Protein AF-A0A6P2AXK0-F1 (afdb_monomer)

Mean predicted aligned error: 10.46 Å

Nearest PDB structures (foldseek):
  7f7p-assembly1_A  TM=7.152E-01  e=6.253E+00  Haemophilus parainfluenzae
  7xvq-assembly1_B  TM=5.525E-01  e=5.458E+00  Haemophilus parainfluenzae
  6ahf-assembly1_E  TM=4.959E-01  e=7.165E+00  Saccharomyces cerevisiae S288C

Sequence (70 aa):
MKDAAIAPSKSTQRPYLILLTLLAMGCFGLFSTLEVNGWLKVYGLILSLQGGFALVYFAMKGQRDRQRRR

Structure (mmCIF, N/CA/C/O backbone):
data_AF-A0A6P2AXK0-F1
#
_entry.id   AF-A0A6P2AXK0-F1
#
loop_
_atom_site.group_PDB
_atom_site.id
_atom_site.type_symbol
_atom_site.label_atom_id
_atom_site.label_alt_id
_atom_site.label_comp_id
_atom_site.label_asym_id
_atom_site.label_entity_id
_atom_site.label_seq_id
_atom_site.pdbx_PDB_ins_code
_atom_site.Cartn_x
_atom_site.Cartn_y
_atom_site.Cartn_z
_atom_site.occupancy
_atom_site.B_iso_or_equiv
_atom_site.auth_seq_id
_atom_site.auth_comp_id
_atom_site.auth_asym_id
_atom_site.auth_atom_id
_atom_site.pdbx_PDB_model_num
ATOM 1 N N . MET A 1 1 ? -35.887 -12.511 18.514 1.00 42.00 1 MET A N 1
ATOM 2 C CA . MET A 1 1 ? -34.920 -11.473 18.929 1.00 42.00 1 MET A CA 1
ATOM 3 C C . MET A 1 1 ? -33.970 -11.283 17.761 1.00 42.00 1 MET A C 1
ATOM 5 O O . MET A 1 1 ? -33.164 -12.161 17.511 1.00 42.00 1 MET A O 1
ATOM 9 N N . LYS A 1 2 ? -34.223 -10.262 16.933 1.00 44.12 2 LYS A N 1
ATOM 10 C CA . LYS A 1 2 ? -33.536 -10.041 15.654 1.00 44.12 2 LYS A CA 1
ATOM 11 C C . LYS A 1 2 ? -32.182 -9.404 15.924 1.00 44.12 2 LYS A C 1
ATOM 13 O O . LYS A 1 2 ? -32.127 -8.373 16.590 1.00 44.12 2 LYS A O 1
ATOM 18 N N . ASP A 1 3 ? -31.139 -10.034 15.407 1.00 43.06 3 ASP A N 1
ATOM 19 C CA . ASP A 1 3 ? -29.767 -9.559 15.397 1.00 43.06 3 ASP A CA 1
ATOM 20 C C . ASP A 1 3 ? -29.713 -8.086 15.005 1.00 43.06 3 ASP A C 1
ATOM 22 O O . ASP A 1 3 ? -29.931 -7.705 13.852 1.00 43.06 3 ASP A O 1
ATOM 26 N N . ALA A 1 4 ? -29.427 -7.245 15.997 1.00 46.28 4 ALA A N 1
ATOM 27 C CA . ALA A 1 4 ? -28.975 -5.892 15.770 1.00 46.28 4 ALA A CA 1
ATOM 28 C C . ALA A 1 4 ? -27.626 -6.010 15.056 1.00 46.28 4 ALA A C 1
ATOM 30 O O . ALA A 1 4 ? -26.570 -6.126 15.679 1.00 46.28 4 ALA A O 1
ATOM 31 N N . ALA A 1 5 ? -27.680 -6.056 13.726 1.00 50.03 5 ALA A N 1
ATOM 32 C CA . ALA A 1 5 ? -26.541 -5.858 12.863 1.00 50.03 5 ALA A CA 1
ATOM 33 C C . ALA A 1 5 ? -25.942 -4.505 13.245 1.00 50.03 5 ALA A C 1
ATOM 35 O O . ALA A 1 5 ? -26.448 -3.450 12.862 1.00 50.03 5 ALA A O 1
ATOM 36 N N . ILE A 1 6 ? -24.889 -4.548 14.063 1.00 53.56 6 ILE A N 1
ATOM 37 C CA . ILE A 1 6 ? -24.031 -3.416 14.390 1.00 53.56 6 ILE A CA 1
ATOM 38 C C . ILE A 1 6 ? -23.350 -3.041 13.074 1.00 53.56 6 ILE A C 1
ATOM 40 O O . ILE A 1 6 ? -22.240 -3.478 12.754 1.00 53.56 6 ILE A O 1
ATOM 44 N N . ALA A 1 7 ? -24.084 -2.288 12.256 1.00 50.22 7 ALA A N 1
ATOM 45 C CA . ALA A 1 7 ? -23.545 -1.567 11.133 1.00 50.22 7 ALA A CA 1
ATOM 46 C C . ALA A 1 7 ? -22.396 -0.737 11.711 1.00 50.22 7 ALA A C 1
ATOM 48 O O . ALA A 1 7 ? -22.623 0.018 12.664 1.00 50.22 7 ALA A O 1
ATOM 49 N N . PRO A 1 8 ? -21.152 -0.910 11.231 1.00 50.00 8 PRO A N 1
ATOM 50 C CA . PRO A 1 8 ? -20.074 -0.047 11.672 1.00 50.00 8 PRO A CA 1
ATOM 51 C C . PRO A 1 8 ? -20.530 1.380 11.377 1.00 50.00 8 PRO A C 1
ATOM 53 O O . PRO A 1 8 ? -20.848 1.703 10.232 1.00 50.00 8 PRO A O 1
ATOM 56 N N . SER A 1 9 ? -20.652 2.189 12.432 1.00 47.75 9 SER A N 1
ATOM 57 C CA . SER A 1 9 ? -20.966 3.612 12.343 1.00 47.75 9 SER A CA 1
ATOM 58 C C . SER A 1 9 ? -20.233 4.200 11.136 1.00 47.75 9 SER A C 1
ATOM 60 O O . SER A 1 9 ? -19.009 4.074 11.028 1.00 47.75 9 SER A O 1
ATOM 62 N N . LYS A 1 10 ? -20.974 4.829 10.213 1.00 53.53 10 LYS A N 1
ATOM 63 C CA . LYS A 1 10 ? -20.425 5.447 8.993 1.00 53.53 10 LYS A CA 1
ATOM 64 C C . LYS A 1 10 ? -19.262 6.410 9.290 1.00 53.53 10 LYS A C 1
ATOM 66 O O . LYS A 1 10 ? -18.482 6.701 8.386 1.00 53.53 10 LYS A O 1
ATOM 71 N N . SER A 1 11 ? -19.122 6.898 10.531 1.00 53.19 11 SER A N 1
ATOM 72 C CA . SER A 1 11 ? -18.013 7.769 10.936 1.00 53.19 11 SER A CA 1
ATOM 73 C C . SER A 1 11 ? -16.680 7.028 11.084 1.00 53.19 11 SER A C 1
ATOM 75 O O . SER A 1 11 ? -15.645 7.586 10.732 1.00 53.19 11 SER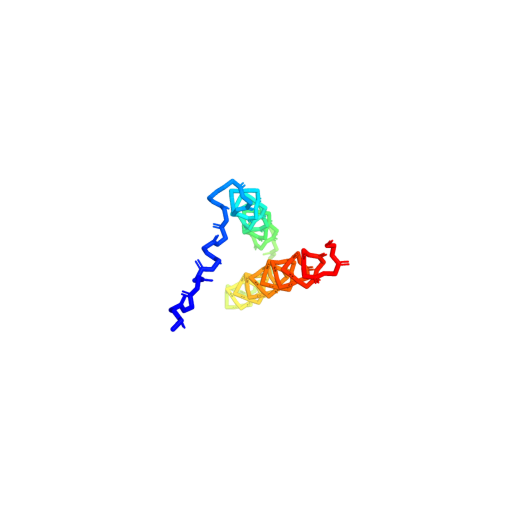 A O 1
ATOM 77 N N . THR A 1 12 ? -16.687 5.765 11.522 1.00 56.28 12 THR A N 1
ATOM 78 C CA . THR A 1 12 ? -15.465 4.992 11.785 1.00 56.28 12 THR A CA 1
ATOM 79 C C . THR A 1 12 ? -14.816 4.488 10.499 1.00 56.28 12 THR A C 1
ATOM 81 O O . THR A 1 12 ? -13.605 4.342 10.465 1.00 56.28 12 THR A O 1
ATOM 84 N N . GLN A 1 13 ? -15.568 4.275 9.413 1.00 63.06 13 GLN A N 1
ATOM 85 C CA . GLN A 1 13 ? -15.009 3.768 8.147 1.00 63.06 13 GLN A CA 1
ATOM 86 C C . GLN A 1 13 ? -14.255 4.821 7.324 1.00 63.06 13 GLN A C 1
ATOM 88 O O . GLN A 1 13 ? -13.315 4.483 6.607 1.00 63.06 13 GLN A O 1
ATOM 93 N N . ARG A 1 14 ? -14.635 6.098 7.444 1.00 66.56 14 ARG A N 1
ATOM 94 C CA . ARG A 1 14 ? -14.006 7.214 6.719 1.00 66.56 14 ARG A CA 1
ATOM 95 C C . ARG A 1 14 ? -12.490 7.316 6.930 1.00 66.56 14 ARG A C 1
ATOM 97 O O . ARG A 1 14 ? -11.788 7.359 5.923 1.00 66.56 14 ARG A O 1
ATOM 104 N N . PRO A 1 15 ? -11.955 7.315 8.169 1.00 75.00 15 PRO A N 1
ATOM 105 C CA . PRO A 1 15 ? -10.512 7.412 8.368 1.00 75.00 15 PRO A CA 1
ATOM 106 C C . PRO A 1 15 ? -9.764 6.214 7.781 1.00 75.00 15 PRO A C 1
ATOM 108 O O . PRO A 1 15 ? -8.705 6.405 7.198 1.00 75.00 15 PRO A O 1
ATOM 111 N N . TYR A 1 16 ? -10.320 5.000 7.854 1.00 75.69 16 TYR A N 1
ATOM 112 C CA . TYR A 1 16 ? -9.674 3.815 7.279 1.00 75.69 16 TYR A CA 1
ATOM 113 C C . TYR A 1 16 ? -9.637 3.842 5.752 1.00 75.69 16 TYR A C 1
ATOM 115 O O . TYR A 1 16 ? -8.628 3.454 5.174 1.00 75.69 16 TYR A O 1
ATOM 123 N N . LEU A 1 17 ? -10.701 4.323 5.100 1.00 78.12 17 LEU A N 1
ATOM 124 C CA . LEU A 1 17 ? -10.703 4.517 3.649 1.00 78.12 17 LEU A CA 1
ATOM 125 C C . LEU A 1 17 ? -9.668 5.564 3.235 1.00 78.12 17 LEU A C 1
ATOM 127 O O . LEU A 1 17 ? -8.913 5.322 2.305 1.00 78.12 17 LEU A O 1
ATOM 131 N N . ILE A 1 18 ? -9.576 6.683 3.960 1.00 81.62 18 ILE A N 1
ATOM 132 C CA . ILE A 1 18 ? -8.553 7.710 3.711 1.00 81.62 18 ILE A CA 1
ATOM 133 C C . ILE A 1 18 ? -7.145 7.127 3.885 1.00 81.62 18 ILE A C 1
ATOM 135 O O . ILE A 1 18 ? -6.285 7.356 3.037 1.00 81.62 18 ILE A O 1
ATOM 139 N N . LEU A 1 19 ? -6.914 6.339 4.941 1.00 82.12 19 LEU A N 1
ATOM 140 C CA . LEU A 1 19 ? -5.621 5.703 5.202 1.00 82.12 19 LEU A CA 1
ATOM 141 C C . LEU A 1 19 ? -5.244 4.703 4.101 1.00 82.12 19 LEU A C 1
ATOM 143 O O . LEU A 1 19 ? -4.097 4.669 3.666 1.00 82.12 19 LEU A O 1
ATOM 147 N N . LEU A 1 20 ? -6.212 3.909 3.636 1.00 83.38 20 LEU A N 1
ATOM 148 C CA . LEU A 1 20 ? -6.021 2.951 2.551 1.00 83.38 20 LEU A CA 1
ATOM 149 C C . LEU A 1 20 ? -5.705 3.664 1.231 1.00 83.38 20 LEU A C 1
ATOM 151 O O . LEU A 1 20 ? -4.807 3.240 0.509 1.00 83.38 20 LEU A O 1
ATOM 155 N N . THR A 1 21 ? -6.396 4.767 0.935 1.00 81.44 21 THR A N 1
ATOM 156 C CA . THR A 1 21 ? -6.119 5.586 -0.250 1.00 81.44 21 THR A CA 1
ATOM 157 C C . THR A 1 21 ? -4.727 6.213 -0.176 1.00 81.44 21 THR A C 1
ATOM 159 O O . THR A 1 21 ? -3.990 6.151 -1.156 1.00 81.44 21 THR A O 1
ATOM 162 N N . LEU A 1 22 ? -4.322 6.750 0.984 1.00 84.81 22 LEU A N 1
ATOM 163 C CA . LEU A 1 22 ? -2.960 7.261 1.191 1.00 84.81 22 LEU A CA 1
ATOM 164 C C . LEU A 1 22 ? -1.909 6.164 0.999 1.00 84.81 22 LEU A C 1
ATOM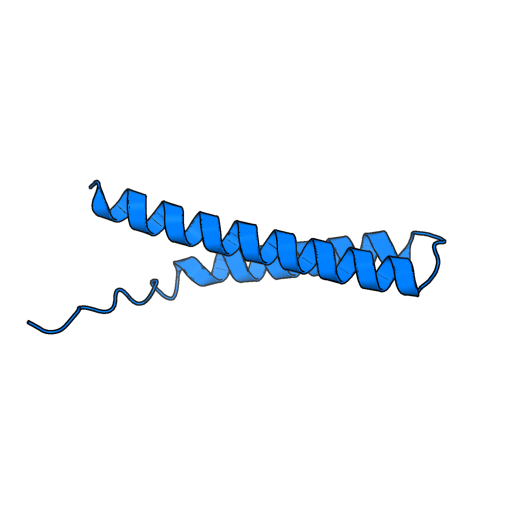 166 O O . LEU A 1 22 ? -0.896 6.395 0.345 1.00 84.81 22 LEU A O 1
ATOM 170 N N . LEU A 1 23 ? -2.158 4.968 1.540 1.00 85.81 23 LEU A N 1
ATOM 171 C CA . LEU A 1 23 ? -1.268 3.819 1.388 1.00 85.81 23 LEU A CA 1
ATOM 172 C C . LEU A 1 23 ? -1.132 3.415 -0.083 1.00 85.81 23 LEU A C 1
ATOM 174 O O . LEU A 1 23 ? -0.018 3.193 -0.552 1.00 85.81 23 LEU A O 1
ATOM 178 N N . ALA A 1 24 ? -2.246 3.340 -0.813 1.00 82.94 24 ALA A N 1
ATOM 179 C CA . ALA A 1 24 ? -2.252 3.003 -2.231 1.00 82.94 24 ALA A CA 1
ATOM 180 C C . ALA A 1 24 ? -1.489 4.049 -3.055 1.00 82.94 24 ALA A C 1
ATOM 182 O O . ALA A 1 24 ? -0.668 3.688 -3.893 1.00 82.94 24 ALA A O 1
ATOM 183 N N . MET A 1 25 ? -1.703 5.336 -2.771 1.00 84.19 25 MET A N 1
ATOM 184 C CA . MET A 1 25 ? -1.034 6.441 -3.458 1.00 84.19 25 MET A CA 1
ATOM 185 C C . MET A 1 25 ? 0.470 6.477 -3.147 1.00 84.1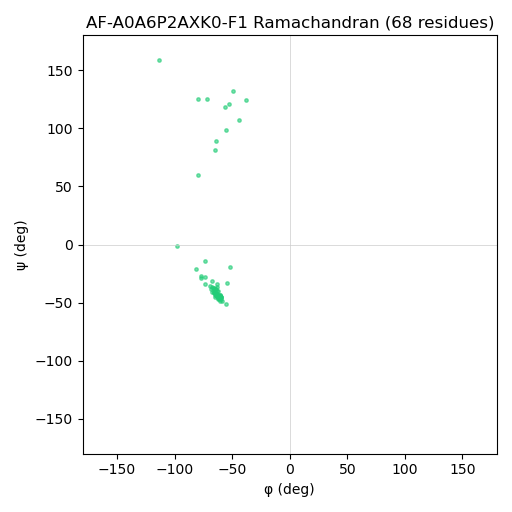9 25 MET A C 1
ATOM 187 O O . MET A 1 25 ? 1.285 6.645 -4.053 1.00 84.19 25 MET A O 1
ATOM 191 N N . GLY A 1 26 ? 0.848 6.227 -1.889 1.00 83.69 26 GLY A N 1
ATOM 192 C CA . GLY A 1 26 ? 2.242 6.097 -1.466 1.00 83.69 26 GLY A CA 1
ATOM 193 C C . GLY A 1 26 ? 2.936 4.892 -2.099 1.00 83.69 26 GLY A C 1
ATOM 194 O O . GLY A 1 26 ? 4.033 5.033 -2.632 1.00 83.69 26 GLY A O 1
ATOM 195 N N . CYS A 1 27 ? 2.281 3.726 -2.124 1.00 82.50 27 CYS A N 1
ATOM 196 C CA . CYS A 1 27 ? 2.808 2.538 -2.798 1.00 82.50 27 CYS A CA 1
ATOM 197 C C . CYS A 1 27 ? 2.955 2.768 -4.300 1.00 82.50 27 CYS A C 1
ATOM 199 O O . CYS A 1 27 ? 3.985 2.415 -4.863 1.00 82.50 27 CYS A O 1
ATOM 201 N N . PHE A 1 28 ? 1.970 3.390 -4.950 1.00 82.69 28 PHE A N 1
ATOM 202 C CA . PHE A 1 28 ? 2.051 3.703 -6.373 1.00 82.69 28 PHE A CA 1
ATOM 203 C C . PHE A 1 28 ? 3.232 4.630 -6.680 1.00 82.69 28 PHE A C 1
ATOM 205 O O . PHE A 1 28 ? 3.994 4.351 -7.601 1.00 82.69 28 PHE A O 1
ATOM 212 N N . GLY A 1 29 ? 3.447 5.671 -5.868 1.00 81.94 29 GLY A N 1
ATOM 213 C CA . GLY A 1 29 ? 4.617 6.544 -5.986 1.00 81.94 29 GLY A CA 1
ATOM 214 C C . GLY A 1 29 ? 5.939 5.786 -5.825 1.00 81.94 29 GLY A C 1
ATOM 215 O O . GLY A 1 29 ? 6.833 5.937 -6.653 1.00 81.94 29 GLY A O 1
ATOM 216 N N . LEU A 1 30 ? 6.031 4.912 -4.818 1.00 81.44 30 LEU A N 1
ATOM 217 C CA . LEU A 1 30 ? 7.230 4.116 -4.532 1.00 81.44 30 LEU A CA 1
ATOM 218 C C . LEU A 1 30 ? 7.536 3.098 -5.644 1.00 81.44 30 LEU A C 1
ATOM 220 O O . LEU A 1 30 ? 8.681 2.927 -6.047 1.00 81.44 30 LEU A O 1
ATOM 224 N N . PH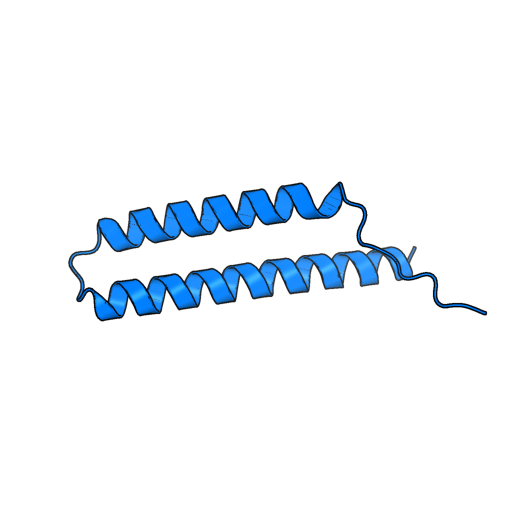E A 1 31 ? 6.511 2.438 -6.187 1.00 79.50 31 PHE A N 1
ATOM 225 C CA . PHE A 1 31 ? 6.670 1.520 -7.316 1.00 79.50 31 PHE A CA 1
ATOM 226 C C . PHE A 1 31 ? 6.919 2.253 -8.636 1.00 79.50 31 PHE A C 1
ATOM 228 O O . PHE A 1 31 ? 7.590 1.712 -9.517 1.00 79.50 31 PHE A O 1
ATOM 235 N N . SER A 1 32 ? 6.426 3.482 -8.792 1.00 78.19 32 SER A N 1
ATOM 236 C CA . SER A 1 32 ? 6.700 4.298 -9.974 1.00 78.19 32 SER A CA 1
ATOM 237 C C . SER A 1 32 ? 8.177 4.683 -10.063 1.00 78.19 32 SER A C 1
ATOM 239 O O . SER A 1 32 ? 8.722 4.667 -11.164 1.00 78.19 32 SER A O 1
ATOM 241 N N . THR A 1 33 ? 8.831 4.971 -8.935 1.00 79.81 33 THR A N 1
ATOM 242 C CA . THR A 1 33 ? 10.250 5.368 -8.887 1.00 79.81 33 THR A CA 1
ATOM 243 C C . THR A 1 33 ? 11.229 4.198 -8.940 1.00 79.81 33 THR A C 1
ATOM 245 O O . THR A 1 33 ? 12.381 4.392 -9.314 1.00 79.81 33 THR A O 1
ATOM 248 N N . LEU A 1 34 ? 10.801 2.981 -8.601 1.00 79.19 34 LEU A N 1
ATOM 249 C CA . LEU A 1 34 ? 11.651 1.793 -8.690 1.00 79.19 34 LEU A CA 1
ATOM 250 C C . LEU A 1 34 ? 11.881 1.384 -10.155 1.00 79.19 34 LEU A C 1
ATOM 252 O O . LEU A 1 34 ? 10.928 1.111 -10.879 1.00 79.19 34 LEU A O 1
ATOM 256 N N . GLU A 1 35 ? 13.129 1.246 -10.599 1.00 80.94 35 GLU A N 1
ATOM 257 C CA . GLU A 1 35 ? 13.478 0.670 -11.911 1.00 80.94 35 GLU A CA 1
ATOM 258 C C . GLU A 1 35 ? 13.428 -0.868 -11.876 1.00 80.94 35 GLU A C 1
ATOM 260 O O . GLU A 1 35 ? 14.412 -1.569 -12.085 1.00 80.94 35 GLU A O 1
ATOM 265 N N . VAL A 1 36 ? 12.257 -1.416 -11.552 1.00 75.56 36 VAL A N 1
ATOM 266 C CA . VAL A 1 36 ? 12.012 -2.865 -11.509 1.00 75.56 36 VAL A CA 1
ATOM 267 C C . VAL A 1 36 ? 11.018 -3.287 -12.584 1.00 75.56 36 VAL A C 1
ATOM 269 O O . VAL A 1 36 ? 10.222 -2.480 -13.068 1.00 75.56 36 VAL A O 1
ATOM 272 N N . ASN A 1 37 ? 11.047 -4.573 -12.944 1.00 83.81 37 ASN A N 1
ATOM 273 C CA . ASN A 1 37 ? 10.137 -5.165 -13.924 1.00 83.81 37 ASN A CA 1
ATOM 274 C C . ASN A 1 37 ? 8.675 -4.790 -13.605 1.00 83.81 37 ASN A C 1
ATOM 276 O O . ASN A 1 37 ? 8.234 -4.915 -12.459 1.00 83.81 37 ASN A O 1
ATOM 280 N N . GLY A 1 38 ? 7.918 -4.342 -14.613 1.00 79.38 38 GLY A N 1
ATOM 281 C CA . GLY A 1 38 ? 6.532 -3.892 -14.451 1.00 79.38 38 GLY A CA 1
ATOM 282 C C . GLY A 1 38 ? 5.632 -4.933 -13.779 1.00 79.38 38 GLY A C 1
ATOM 283 O O . GLY A 1 38 ? 4.790 -4.579 -12.958 1.00 79.38 38 GLY A O 1
ATOM 284 N N . TRP A 1 39 ? 5.878 -6.222 -14.020 1.00 81.38 39 TRP A N 1
ATOM 285 C CA . TRP A 1 39 ? 5.170 -7.310 -13.339 1.00 81.38 39 TRP A CA 1
ATOM 286 C C . TRP A 1 39 ? 5.437 -7.347 -11.834 1.00 81.38 39 TRP A C 1
ATOM 288 O O . TRP A 1 39 ? 4.514 -7.570 -11.053 1.00 81.38 39 TRP A O 1
ATOM 298 N N . LEU A 1 40 ? 6.674 -7.072 -11.417 1.00 82.44 40 LEU A N 1
ATOM 299 C CA . LEU A 1 40 ? 7.053 -7.004 -10.007 1.00 82.44 40 LEU A CA 1
ATOM 300 C C . LEU A 1 40 ? 6.422 -5.782 -9.326 1.00 82.44 40 LEU A C 1
ATOM 302 O O . LEU A 1 40 ? 5.982 -5.881 -8.182 1.00 82.44 40 LEU A O 1
ATOM 306 N N . LYS A 1 41 ? 6.302 -4.656 -10.049 1.00 82.00 41 LYS A N 1
ATOM 307 C CA . LYS A 1 41 ? 5.581 -3.465 -9.568 1.00 82.00 41 LYS A CA 1
ATOM 308 C C . LYS A 1 41 ? 4.114 -3.769 -9.298 1.00 82.00 41 LYS A C 1
ATOM 310 O O . LYS A 1 41 ? 3.606 -3.439 -8.232 1.00 82.00 41 LYS A O 1
ATOM 315 N N . VAL A 1 42 ? 3.443 -4.419 -10.250 1.00 83.62 42 VAL A N 1
ATOM 316 C CA . VAL A 1 42 ? 2.028 -4.793 -10.117 1.00 83.62 42 VAL A CA 1
ATOM 317 C C . VAL A 1 42 ? 1.840 -5.784 -8.969 1.00 83.62 42 VAL A C 1
ATOM 319 O O . VAL A 1 42 ? 0.956 -5.588 -8.137 1.00 83.62 42 VAL A O 1
ATOM 322 N N . TYR A 1 43 ? 2.706 -6.796 -8.864 1.00 84.56 43 TYR A N 1
ATOM 323 C CA . TYR A 1 43 ? 2.671 -7.756 -7.758 1.00 84.56 43 TYR A CA 1
ATOM 324 C C . TYR A 1 43 ? 2.829 -7.080 -6.397 1.00 84.56 43 TYR A C 1
ATOM 326 O O . TYR A 1 43 ? 2.037 -7.324 -5.488 1.00 84.56 43 TYR A O 1
ATOM 334 N N . GLY A 1 44 ? 3.826 -6.204 -6.264 1.00 84.81 44 GLY A N 1
ATOM 335 C CA . GLY A 1 44 ? 4.077 -5.475 -5.029 1.00 84.81 44 GLY A CA 1
ATOM 336 C C . GLY A 1 44 ? 2.940 -4.518 -4.663 1.00 84.81 44 GLY A C 1
ATOM 337 O O . GLY A 1 44 ? 2.555 -4.445 -3.498 1.00 84.81 44 GLY A O 1
ATOM 338 N N . LEU A 1 45 ? 2.333 -3.853 -5.650 1.00 83.94 45 LEU A N 1
ATOM 339 C CA . LEU A 1 45 ? 1.168 -2.993 -5.440 1.00 83.94 45 LEU A CA 1
ATOM 340 C C . LEU A 1 45 ? -0.032 -3.791 -4.902 1.00 83.94 45 LEU A C 1
ATOM 342 O O . LEU A 1 45 ? -0.668 -3.369 -3.936 1.00 83.94 45 LEU A O 1
ATOM 346 N N . ILE A 1 46 ? -0.321 -4.954 -5.496 1.00 86.69 46 ILE A N 1
ATOM 347 C CA . ILE A 1 46 ? -1.417 -5.836 -5.067 1.00 86.69 46 ILE A CA 1
ATOM 348 C C . ILE A 1 46 ? -1.172 -6.346 -3.642 1.00 86.69 46 ILE A C 1
ATOM 350 O O . ILE A 1 46 ? -2.085 -6.306 -2.816 1.00 86.69 46 ILE A O 1
ATOM 354 N N . LEU A 1 47 ? 0.056 -6.773 -3.335 1.00 87.19 47 LEU A N 1
ATOM 355 C CA . LEU A 1 47 ? 0.458 -7.219 -1.996 1.00 87.19 47 LEU A CA 1
ATOM 356 C C . LEU A 1 47 ? 0.284 -6.116 -0.948 1.00 87.19 47 LEU A C 1
ATOM 358 O O . LEU A 1 47 ? -0.313 -6.356 0.103 1.00 87.19 47 LEU A O 1
ATOM 362 N N . SER A 1 48 ? 0.734 -4.896 -1.244 1.00 85.81 48 SER A N 1
ATOM 363 C CA . SER A 1 48 ? 0.550 -3.751 -0.349 1.00 85.81 48 SER A CA 1
ATOM 364 C C . SER A 1 48 ? -0.924 -3.415 -0.126 1.00 85.81 48 SER A C 1
ATOM 366 O O . SER A 1 48 ? -1.324 -3.132 1.005 1.00 85.81 48 SER A O 1
ATOM 368 N N . LEU A 1 49 ? -1.757 -3.487 -1.170 1.00 85.44 49 LEU A N 1
ATOM 369 C CA . LEU A 1 49 ? -3.201 -3.280 -1.041 1.00 85.44 49 LEU A CA 1
ATOM 370 C C . LEU A 1 49 ? -3.863 -4.361 -0.183 1.00 85.44 49 LEU A C 1
ATOM 372 O O . LEU A 1 49 ? -4.684 -4.031 0.674 1.00 85.44 49 LEU A O 1
ATOM 376 N N . GLN A 1 50 ? -3.496 -5.631 -0.373 1.00 88.12 50 GLN A N 1
ATOM 377 C CA . GLN A 1 50 ? -3.997 -6.732 0.453 1.00 88.12 50 GLN A CA 1
ATOM 378 C C . GLN A 1 50 ? -3.589 -6.566 1.920 1.00 88.12 50 GLN A C 1
ATOM 380 O O . GLN A 1 50 ? -4.434 -6.706 2.806 1.00 88.12 50 GLN A O 1
ATOM 385 N N . GLY A 1 51 ? -2.330 -6.204 2.183 1.00 86.69 51 GLY A N 1
ATOM 386 C CA . GLY A 1 51 ? -1.842 -5.907 3.530 1.00 86.69 51 GLY A CA 1
ATOM 387 C C . GLY A 1 51 ? -2.599 -4.745 4.176 1.00 86.69 51 GLY A C 1
ATOM 388 O O . GLY A 1 51 ? -3.055 -4.861 5.314 1.00 86.69 51 GLY A O 1
ATOM 389 N N . GLY A 1 52 ? -2.820 -3.660 3.428 1.00 85.94 52 GLY A N 1
ATOM 390 C CA . GLY A 1 52 ? -3.621 -2.518 3.873 1.00 85.94 52 GLY A CA 1
ATOM 391 C C . GLY A 1 52 ? -5.060 -2.903 4.222 1.00 85.94 52 GLY A C 1
ATOM 392 O O . GLY A 1 52 ? -5.563 -2.531 5.283 1.00 85.94 52 GLY A O 1
ATOM 393 N N . PHE A 1 53 ? -5.706 -3.712 3.380 1.00 84.31 53 PHE A N 1
ATOM 394 C CA . PHE A 1 53 ? -7.055 -4.223 3.633 1.00 84.31 53 PHE A CA 1
ATOM 395 C C . PHE A 1 53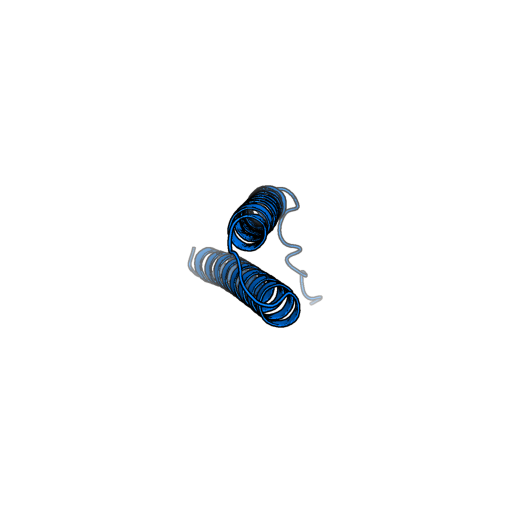 ? -7.123 -5.121 4.869 1.00 84.31 53 PHE A C 1
ATOM 397 O O . PHE A 1 53 ? -8.030 -4.965 5.689 1.00 84.31 53 PHE A O 1
ATOM 404 N N . ALA A 1 54 ? -6.165 -6.036 5.030 1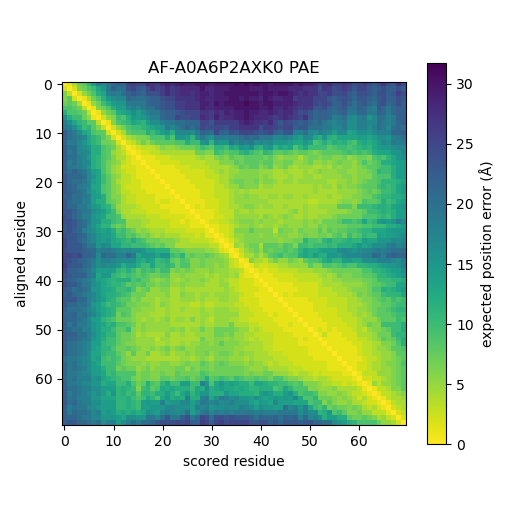.00 85.00 54 ALA A N 1
ATOM 405 C CA . ALA A 1 54 ? -6.092 -6.911 6.194 1.00 85.00 54 ALA A CA 1
ATOM 406 C C . ALA A 1 54 ? -5.932 -6.098 7.486 1.00 85.00 54 ALA A C 1
ATOM 408 O O . ALA A 1 54 ? -6.631 -6.346 8.468 1.00 85.00 54 ALA A O 1
ATOM 409 N N . LEU A 1 55 ? -5.072 -5.079 7.473 1.00 82.44 55 LEU A N 1
ATOM 410 C CA . LEU A 1 55 ? -4.818 -4.217 8.626 1.00 82.44 55 LEU A CA 1
ATOM 411 C C . LEU A 1 55 ? -6.059 -3.396 9.001 1.00 82.44 55 LEU A C 1
ATOM 413 O O . LEU A 1 55 ? -6.424 -3.324 10.176 1.00 82.44 55 LEU A O 1
ATOM 417 N N . VAL A 1 56 ? -6.775 -2.864 8.006 1.00 82.88 56 VAL A N 1
ATOM 418 C CA . VAL A 1 56 ? -8.076 -2.206 8.201 1.00 82.88 56 VAL A CA 1
ATOM 419 C C . VAL A 1 56 ? -9.109 -3.180 8.779 1.00 82.88 56 VAL A C 1
ATOM 421 O O . VAL A 1 56 ? -9.806 -2.840 9.737 1.00 82.88 56 VAL A O 1
ATOM 424 N N . TYR A 1 57 ? -9.193 -4.402 8.253 1.00 82.44 57 TYR A N 1
ATOM 425 C CA . TYR A 1 57 ? -10.114 -5.425 8.746 1.00 82.44 57 TYR A CA 1
ATOM 426 C C . TYR A 1 57 ? -9.827 -5.803 10.206 1.00 82.44 57 TYR A C 1
ATOM 428 O O . TYR A 1 57 ? -10.743 -5.819 11.033 1.00 82.44 57 TYR A O 1
ATOM 436 N N . PHE A 1 58 ? -8.560 -6.040 10.556 1.00 82.62 58 PHE A N 1
ATOM 437 C CA . PHE A 1 58 ? -8.148 -6.319 11.932 1.00 82.62 58 PHE A CA 1
ATOM 438 C C . PHE A 1 58 ? -8.406 -5.137 12.864 1.00 82.62 58 PHE A C 1
ATOM 440 O O . PHE A 1 58 ? -8.886 -5.343 13.979 1.00 82.62 58 PHE A O 1
ATOM 447 N N . ALA A 1 59 ? -8.159 -3.904 12.416 1.00 78.88 59 ALA A N 1
ATOM 448 C CA . ALA A 1 59 ? -8.451 -2.710 13.200 1.00 78.88 59 ALA A CA 1
ATOM 449 C C . ALA A 1 59 ? -9.956 -2.574 13.485 1.00 78.88 59 ALA A C 1
ATOM 451 O O . ALA A 1 59 ? -10.347 -2.325 14.627 1.00 78.88 59 ALA A O 1
ATOM 452 N N . MET A 1 60 ? -10.812 -2.815 12.484 1.00 77.06 60 MET A N 1
ATOM 453 C CA . MET A 1 60 ? -12.266 -2.824 12.673 1.00 77.06 60 MET A CA 1
ATOM 454 C C . MET A 1 60 ? -12.722 -3.959 13.598 1.00 77.06 60 MET A C 1
ATOM 456 O O . MET A 1 60 ? -13.575 -3.742 14.462 1.00 77.06 60 MET A O 1
ATOM 460 N N . LYS A 1 61 ? -12.155 -5.163 13.456 1.00 77.69 61 LYS A N 1
ATOM 461 C CA . LYS A 1 61 ? -12.457 -6.305 14.331 1.00 77.69 61 LYS A CA 1
ATOM 462 C C . LYS A 1 61 ? -12.058 -6.014 15.781 1.00 77.69 61 LYS A C 1
ATOM 464 O O . LYS A 1 61 ? -12.881 -6.163 16.679 1.00 77.69 61 LYS A O 1
ATOM 469 N N . GLY A 1 62 ? -10.856 -5.482 15.998 1.00 73.69 62 GLY A N 1
ATOM 470 C CA . GLY A 1 62 ? -10.366 -5.095 17.321 1.00 73.69 62 GLY A CA 1
ATOM 471 C C . GLY A 1 62 ? -11.184 -3.976 17.973 1.00 73.69 62 GLY A C 1
ATOM 472 O O . GLY A 1 62 ? -11.385 -3.992 19.186 1.00 73.69 62 GLY A O 1
ATOM 473 N N . GLN A 1 63 ? -11.714 -3.027 17.193 1.00 69.75 63 GLN A N 1
ATOM 474 C CA . GLN A 1 63 ? -12.644 -2.012 17.706 1.00 69.75 63 GLN A CA 1
ATOM 475 C C . GLN A 1 63 ? -13.974 -2.625 18.167 1.00 69.75 63 GLN A C 1
ATOM 477 O O . GLN A 1 63 ? -14.476 -2.247 19.225 1.00 69.75 63 GLN A O 1
ATOM 482 N N . ARG A 1 64 ? -14.521 -3.596 17.421 1.00 64.12 64 ARG A N 1
ATOM 483 C CA . ARG A 1 64 ? -15.738 -4.325 17.823 1.00 64.12 64 ARG A CA 1
ATOM 484 C C . ARG A 1 64 ? -15.521 -5.133 19.100 1.00 64.12 64 ARG A C 1
ATOM 486 O O . ARG A 1 64 ? -16.366 -5.087 19.989 1.00 64.12 64 ARG A O 1
ATOM 493 N N . ASP A 1 65 ? -14.385 -5.813 19.219 1.00 64.81 65 ASP A N 1
ATOM 494 C CA .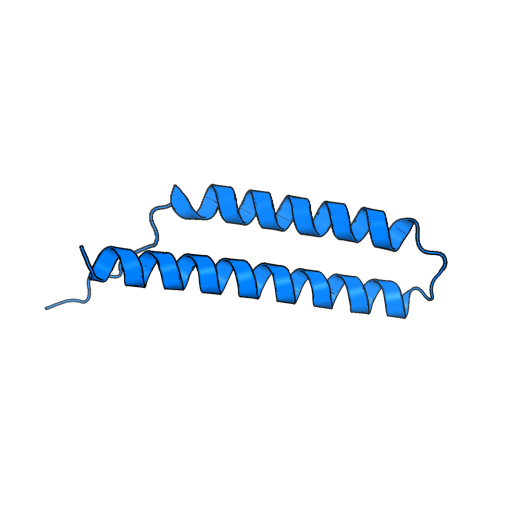 ASP A 1 65 ? -14.050 -6.584 20.421 1.00 64.81 65 ASP A CA 1
ATOM 495 C C . ASP A 1 65 ? -13.829 -5.674 21.638 1.00 64.81 65 ASP A C 1
ATOM 497 O O . ASP A 1 65 ? -14.260 -6.002 22.742 1.00 64.81 65 ASP A O 1
ATOM 501 N N . ARG A 1 66 ? -13.223 -4.492 21.450 1.00 60.41 66 ARG A N 1
ATOM 502 C CA . ARG A 1 66 ? -13.089 -3.485 22.517 1.00 60.41 66 ARG A CA 1
ATOM 503 C C . ARG A 1 66 ? -14.424 -2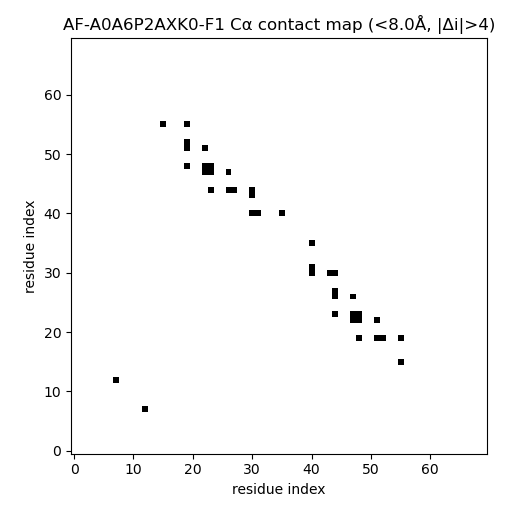.872 22.930 1.00 60.41 66 ARG A C 1
ATOM 505 O O . ARG A 1 66 ? -14.603 -2.624 24.118 1.00 60.41 66 ARG A O 1
ATOM 512 N N . GLN A 1 67 ? -15.350 -2.644 21.997 1.00 59.12 67 GLN A N 1
ATOM 513 C CA . GLN A 1 67 ? -16.698 -2.180 22.340 1.00 59.12 67 GLN A CA 1
ATOM 514 C C . GLN A 1 67 ? -17.516 -3.234 23.089 1.00 59.12 67 GLN A C 1
ATOM 516 O O . GLN A 1 67 ? -18.309 -2.857 23.934 1.00 59.12 67 GLN A O 1
ATOM 521 N N . ARG A 1 68 ? -17.308 -4.535 22.840 1.00 58.34 68 ARG A N 1
ATOM 522 C CA . ARG A 1 68 ? -17.987 -5.612 23.588 1.00 58.34 68 ARG A CA 1
ATOM 523 C C . ARG A 1 68 ? -17.471 -5.819 25.017 1.00 58.34 68 ARG A C 1
ATOM 525 O O . ARG A 1 68 ? -18.105 -6.544 25.775 1.00 58.34 68 ARG A O 1
ATOM 532 N N . ARG A 1 69 ? -16.309 -5.258 25.368 1.00 58.00 69 ARG A N 1
ATOM 533 C CA . ARG A 1 69 ? -15.717 -5.349 26.716 1.00 58.00 69 ARG A CA 1
ATOM 534 C C . ARG A 1 6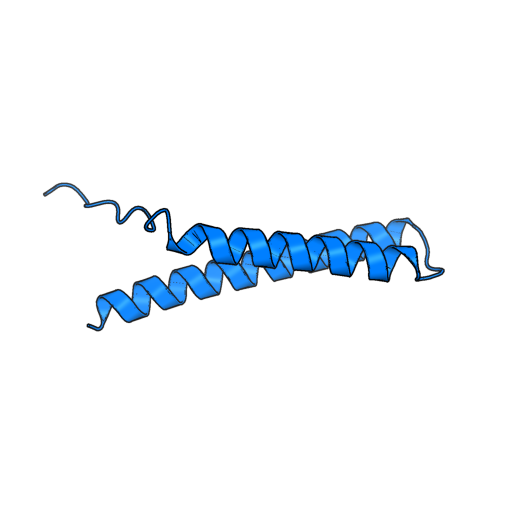9 ? -15.989 -4.121 27.595 1.00 58.00 69 ARG A C 1
ATOM 536 O O . ARG A 1 69 ? -15.498 -4.091 28.720 1.00 58.00 69 ARG A O 1
ATOM 543 N N . ARG A 1 70 ? -16.691 -3.111 27.079 1.00 50.47 70 ARG A N 1
ATOM 544 C CA . ARG A 1 70 ? -17.178 -1.953 27.839 1.00 50.47 70 ARG A CA 1
ATOM 545 C C . ARG A 1 70 ? -18.680 -2.074 28.021 1.00 50.47 70 ARG A C 1
ATOM 547 O O . ARG A 1 70 ? -19.146 -1.604 29.075 1.00 50.47 70 ARG A O 1
#

Foldseek 3Di:
DDDPPPPPPPVVVVVLVVVLVVQLVVLLVVLVPDPDDPVVSVVSSVVSSVVSVVVSVVVVVVVVVVVVVD

Radius of gyration: 16.53 Å; Cα contacts (8 Å, |Δi|>4): 20; chains: 1; bounding box: 48×19×42 Å

pLDDT: mean 73.49, std 13.68, range [42.0, 88.12]

Secondary structure (DSSP, 8-state):
---------HHHHHHHHHHHHHHHHHHHHHHHHS-S-HHHHHHHHHHHHHHHHHHHHHHHHHHHHHHTT-

Solvent-accessible surface area (backbone atoms only — not comparable to full-atom values): 4164 Å² total; per-residue (Å²): 137,80,82,79,76,78,67,76,56,78,74,70,52,51,62,52,53,52,50,45,50,51,49,51,52,51,46,50,54,55,45,68,72,46,98,59,60,69,68,58,40,54,52,51,49,53,51,52,49,51,52,47,50,51,53,50,51,51,52,54,51,51,51,54,57,53,59,75,75,109